Protein AF-A0A954Y9G1-F1 (afdb_monomer)

pLDDT: mean 76.71, std 23.42, range [30.66, 98.38]

Mean predicted aligned error: 13.15 Å

Foldseek 3Di:
DDDDDDDPDPDPPDDPPDDPDDPPPDPDDDPPVVDDPVVVVVVVVVLVVVLVVQLVQQDPQLAGDDDQLCPPVVLVVNLVSCVVVPHDAPDDDCNPSSVSSVVSQVVQQDPLRARGSDDAPDPPCPDDHDDNPRHDDPDD

Radius of gyration: 21.62 Å; Cα contacts (8 Å, |Δi|>4): 101; chains: 1; bounding box: 50×60×55 Å

Nearest PDB structures (foldseek):
  5bp8-assembly1_A  TM=5.561E-01  e=2.406E-01  Streptomyces platensis

Solvent-accessible surface area (backbone atoms only — not comparable to full-atom values): 9042 Å² total; per-residue (Å²): 140,85,81,84,82,78,79,80,74,90,67,77,88,76,66,92,79,76,60,90,72,70,62,89,85,51,88,78,68,80,67,76,79,80,51,60,72,68,55,55,53,53,51,51,53,51,50,53,51,50,51,54,52,50,61,72,41,50,43,98,75,37,40,48,80,71,59,63,78,47,33,36,60,54,34,52,52,53,44,48,54,44,46,75,74,69,51,47,64,78,39,78,99,53,0,60,64,40,42,42,27,52,52,40,42,59,69,20,48,43,98,87,66,48,74,36,60,57,81,62,96,58,87,68,69,62,90,84,61,89,70,82,83,70,65,88,86,78,81,130

Sequence (140 aa):
MFLPVLAASGQPLRLPGQGEAANPGLRDPPDLKAFPPEFWQRVNRSVEGGLAWLASQQQPDPSFRTRDSGQPGVTSLCVLAFLSAGHQPSEGPYGEPIEKAIKFAMSCQRDDGLLSYRAPSMPVEDWRNATHAASYNHGI

Secondary structure (DSSP, 8-state):
-PPP-----------TT-S----TT-SS---GGGS-HHHHHHHHHHHHHHHHHHHHTB-SSSPBSS-GGGTTHHHHHHHHHHHHTT--TTSTTTHHHHHHHHHHHHHTB-TTS-B-SS--SS----TTS----SS-----

Structure (mmCIF, N/CA/C/O backbone):
data_AF-A0A954Y9G1-F1
#
_entry.id   AF-A0A954Y9G1-F1
#
loop_
_atom_site.group_PDB
_atom_site.id
_atom_site.type_symbol
_atom_site.label_atom_id
_atom_site.label_alt_id
_atom_site.label_comp_id
_atom_site.label_asym_id
_atom_site.label_entity_id
_atom_site.label_seq_id
_atom_site.pdbx_PDB_ins_code
_atom_site.Cartn_x
_atom_site.Cartn_y
_atom_site.Cartn_z
_atom_site.occupancy
_atom_site.B_iso_or_equiv
_atom_site.auth_seq_id
_atom_site.auth_comp_id
_atom_site.auth_asym_id
_atom_site.auth_atom_id
_atom_site.pdbx_PDB_model_num
ATOM 1 N N . MET A 1 1 ? 4.697 -42.339 24.631 1.00 37.41 1 MET A N 1
ATOM 2 C CA . MET A 1 1 ? 5.409 -41.288 25.385 1.00 37.41 1 MET A CA 1
ATOM 3 C C . MET A 1 1 ? 4.989 -39.957 24.778 1.00 37.41 1 MET A C 1
ATOM 5 O O . MET A 1 1 ? 5.486 -39.594 23.725 1.00 37.41 1 MET A O 1
ATOM 9 N N . PHE A 1 2 ? 3.952 -39.341 25.347 1.00 33.50 2 PHE A N 1
ATOM 10 C CA . PHE A 1 2 ? 3.356 -38.085 24.887 1.00 33.50 2 PHE A CA 1
ATOM 11 C C . PHE A 1 2 ? 3.915 -36.949 25.751 1.00 33.50 2 PHE A C 1
ATOM 13 O O . PHE A 1 2 ? 3.786 -37.007 26.971 1.00 33.50 2 PHE A O 1
ATOM 20 N N . LEU A 1 3 ? 4.534 -35.945 25.132 1.00 34.22 3 LEU A N 1
ATOM 21 C CA . LEU A 1 3 ? 4.854 -34.666 25.771 1.00 34.22 3 LEU A CA 1
ATOM 22 C C . LEU A 1 3 ? 3.786 -33.645 25.348 1.00 34.22 3 LEU A C 1
ATOM 24 O O . LEU A 1 3 ? 3.505 -33.555 24.151 1.00 34.22 3 LEU A O 1
ATOM 28 N N . PRO A 1 4 ? 3.175 -32.885 26.274 1.00 36.25 4 PRO A N 1
ATOM 29 C CA . PRO A 1 4 ? 2.233 -31.841 25.911 1.00 36.25 4 PRO A CA 1
ATOM 30 C C . PRO A 1 4 ? 3.002 -30.584 25.483 1.00 36.25 4 PRO A C 1
ATOM 32 O O . PRO A 1 4 ? 3.859 -30.083 26.210 1.00 36.25 4 PRO A O 1
ATOM 35 N N . VAL A 1 5 ? 2.680 -30.066 24.298 1.00 37.59 5 VAL A N 1
ATOM 36 C CA . VAL A 1 5 ? 3.051 -28.710 23.880 1.00 37.59 5 VAL A CA 1
ATOM 37 C C . VAL A 1 5 ? 2.180 -27.747 24.681 1.00 37.59 5 VAL A C 1
ATOM 39 O O . VAL A 1 5 ? 0.962 -27.706 24.517 1.00 37.59 5 VAL A O 1
ATOM 42 N N . LEU A 1 6 ? 2.810 -27.027 25.606 1.00 37.47 6 LEU A N 1
ATOM 43 C CA . LEU A 1 6 ? 2.176 -25.998 26.418 1.00 37.47 6 LEU A CA 1
ATOM 44 C C . LEU A 1 6 ? 1.713 -24.863 25.493 1.00 37.47 6 LEU A C 1
ATOM 46 O O . LEU A 1 6 ? 2.519 -24.267 24.779 1.00 37.47 6 LEU A O 1
ATOM 50 N N . ALA A 1 7 ? 0.410 -24.593 25.494 1.00 34.97 7 ALA A N 1
ATOM 51 C CA . ALA A 1 7 ? -0.196 -23.481 24.784 1.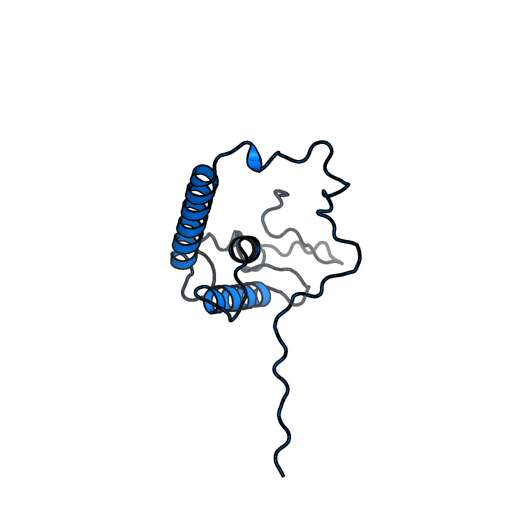00 34.97 7 ALA A CA 1
ATOM 52 C C . ALA A 1 7 ? 0.447 -22.162 25.240 1.00 34.97 7 ALA A C 1
ATOM 54 O O . ALA A 1 7 ? 0.330 -21.776 26.404 1.00 34.97 7 ALA A O 1
ATOM 55 N N . ALA A 1 8 ? 1.124 -21.472 24.322 1.00 38.19 8 ALA A N 1
ATOM 56 C CA . ALA A 1 8 ? 1.538 -20.095 24.526 1.00 38.19 8 ALA A CA 1
ATOM 57 C C . ALA A 1 8 ? 0.269 -19.233 24.579 1.00 38.19 8 ALA A C 1
ATOM 59 O O . ALA A 1 8 ? -0.326 -18.899 23.557 1.00 38.19 8 ALA A O 1
ATOM 60 N N . SER A 1 9 ? -0.189 -18.929 25.793 1.00 38.03 9 SER A N 1
ATOM 61 C CA . SER A 1 9 ? -1.207 -17.916 26.043 1.00 38.03 9 SER A CA 1
ATOM 62 C C . SER A 1 9 ? -0.751 -16.605 25.402 1.00 38.03 9 SER A C 1
ATOM 64 O O . SER A 1 9 ? 0.289 -16.073 25.787 1.00 38.03 9 SER A O 1
ATOM 66 N N . GLY A 1 10 ? -1.512 -16.105 24.427 1.00 44.44 10 GLY A N 1
ATOM 67 C CA . GLY A 1 10 ? -1.258 -14.860 23.697 1.00 44.44 10 GLY A CA 1
ATOM 68 C C . GLY A 1 10 ? -1.405 -13.603 24.556 1.00 44.44 10 GLY A C 1
ATOM 69 O O . GLY A 1 10 ? -2.230 -12.743 24.267 1.00 44.44 10 GLY A O 1
ATOM 70 N N . GLN A 1 11 ? -0.623 -13.488 25.625 1.00 36.75 11 GLN A N 1
ATOM 71 C CA . GLN A 1 11 ? -0.469 -12.232 26.342 1.00 36.75 11 GLN A CA 1
ATOM 72 C C . GLN A 1 11 ? 0.597 -11.389 25.637 1.00 36.75 11 GLN A C 1
ATOM 74 O O . GLN A 1 11 ? 1.723 -11.863 25.466 1.00 36.75 11 GLN A O 1
ATOM 79 N N . PRO A 1 12 ? 0.282 -10.144 25.234 1.00 38.72 12 PRO A N 1
ATOM 80 C CA . PRO A 1 12 ? 1.304 -9.241 24.734 1.00 38.72 12 PRO A CA 1
ATOM 81 C C . PRO A 1 12 ? 2.352 -9.012 25.829 1.00 38.72 12 PRO A C 1
ATOM 83 O O . PRO A 1 12 ? 2.020 -8.878 27.010 1.00 38.72 12 PRO A O 1
ATOM 86 N N . LEU A 1 13 ? 3.622 -8.981 25.423 1.00 37.75 13 LEU A N 1
ATOM 87 C CA . LEU A 1 13 ? 4.773 -8.680 26.273 1.00 37.75 13 LEU A CA 1
ATOM 88 C C . LEU A 1 13 ? 4.542 -7.347 27.002 1.00 37.75 13 LEU A C 1
ATOM 90 O O . LEU A 1 13 ? 4.688 -6.269 26.429 1.00 37.75 13 LEU A O 1
ATOM 94 N N . 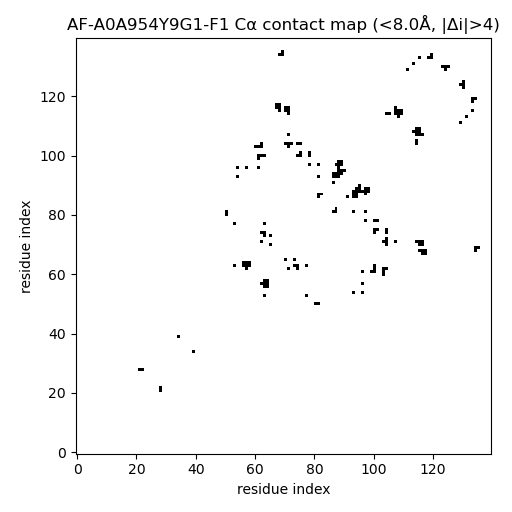ARG A 1 14 ? 4.160 -7.420 28.280 1.00 38.59 14 ARG A N 1
ATOM 95 C CA . ARG A 1 14 ? 3.963 -6.246 29.130 1.00 38.59 14 ARG A CA 1
ATOM 96 C C . ARG A 1 14 ? 5.299 -5.890 29.771 1.00 38.59 14 ARG A C 1
ATOM 98 O O . ARG A 1 14 ? 5.716 -6.520 30.740 1.00 38.59 14 ARG A O 1
ATOM 105 N N . LEU A 1 15 ? 5.983 -4.899 29.204 1.00 40.16 15 LEU A N 1
ATOM 106 C CA . LEU A 1 1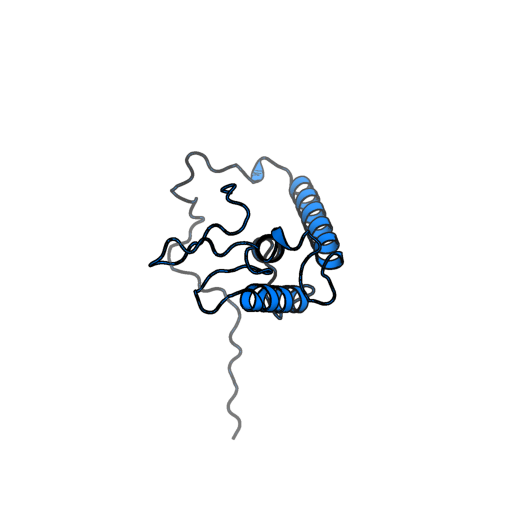5 ? 7.197 -4.344 29.801 1.00 40.16 15 LEU A CA 1
ATOM 107 C C . LEU A 1 15 ? 6.857 -3.722 31.175 1.00 40.16 15 LEU A C 1
ATOM 109 O O . LEU A 1 15 ? 5.838 -3.027 31.289 1.00 40.16 15 LEU A O 1
ATOM 113 N N . PRO A 1 16 ? 7.670 -3.953 32.224 1.00 30.66 16 PRO A N 1
ATOM 114 C CA . PRO A 1 16 ? 7.435 -3.355 33.532 1.00 30.66 16 PRO A CA 1
ATOM 115 C C . PRO A 1 16 ? 7.560 -1.830 33.429 1.00 30.66 16 PRO A C 1
ATOM 117 O O . PRO A 1 16 ? 8.601 -1.322 33.024 1.00 30.66 16 PRO A O 1
ATOM 120 N N . GLY A 1 17 ? 6.492 -1.105 33.779 1.00 42.88 17 GLY A N 1
ATOM 121 C CA . GLY A 1 17 ? 6.472 0.365 33.801 1.00 42.88 17 GLY A CA 1
ATOM 122 C C . GLY A 1 17 ? 5.425 1.044 32.914 1.00 42.88 17 GLY A C 1
ATOM 123 O O . GLY A 1 17 ? 5.307 2.263 32.968 1.00 42.88 17 GLY A O 1
ATOM 124 N N . GLN A 1 18 ? 4.620 0.306 32.145 1.00 42.97 18 GLN A N 1
ATOM 125 C CA . GLN A 1 18 ? 3.534 0.905 31.358 1.00 42.97 18 GLN A CA 1
ATOM 126 C C . GLN A 1 18 ? 2.284 1.154 32.221 1.00 42.97 18 GLN A C 1
ATOM 128 O O . GLN A 1 18 ? 1.276 0.450 32.127 1.00 42.97 18 GLN A O 1
ATOM 133 N N . GLY A 1 19 ? 2.364 2.171 33.083 1.00 42.53 19 GLY A N 1
ATOM 134 C CA . GLY A 1 19 ? 1.240 3.097 33.189 1.00 42.53 19 GLY A CA 1
ATOM 135 C C . GLY A 1 19 ? 1.088 3.789 31.836 1.00 42.53 19 GLY A C 1
ATOM 136 O O . GLY A 1 19 ? 2.078 3.930 31.126 1.00 42.53 19 GLY A O 1
ATOM 137 N N . GLU A 1 20 ? -0.142 4.122 31.465 1.00 52.03 20 GLU A N 1
ATOM 138 C CA . GLU A 1 20 ? -0.563 4.821 30.245 1.00 52.03 20 GLU A CA 1
ATOM 139 C C . GLU A 1 20 ? 0.390 5.980 29.898 1.00 52.03 20 GLU A C 1
ATOM 141 O O . GLU A 1 20 ? 0.213 7.117 30.329 1.00 52.03 20 GLU A O 1
ATOM 146 N N . ALA A 1 21 ? 1.486 5.668 29.204 1.00 46.28 21 ALA A N 1
ATOM 147 C CA . ALA A 1 21 ? 2.556 6.615 28.972 1.00 46.28 21 ALA A CA 1
ATOM 148 C C . ALA A 1 21 ? 2.109 7.488 27.809 1.00 46.28 21 ALA A C 1
ATOM 150 O O . ALA A 1 21 ? 2.255 7.121 26.642 1.00 46.28 21 ALA A O 1
ATOM 151 N N . ALA A 1 22 ? 1.515 8.629 28.157 1.00 57.75 22 ALA A N 1
ATOM 152 C CA . ALA A 1 22 ? 1.354 9.752 27.256 1.00 57.75 22 ALA A CA 1
ATOM 153 C C . ALA A 1 22 ? 2.655 9.923 26.460 1.00 57.75 22 ALA A C 1
ATOM 155 O O . ALA A 1 22 ? 3.739 9.979 27.044 1.00 57.75 22 ALA A O 1
ATOM 156 N N . ASN A 1 23 ? 2.544 9.945 25.132 1.00 54.31 23 ASN A N 1
ATOM 157 C CA . ASN A 1 23 ? 3.679 10.137 24.240 1.00 54.31 23 ASN A CA 1
ATOM 158 C C . ASN A 1 23 ? 4.411 11.434 24.652 1.00 54.31 23 ASN A C 1
ATOM 160 O O . ASN A 1 23 ? 3.841 12.513 24.480 1.00 54.31 23 ASN A O 1
ATOM 164 N N . PRO A 1 24 ? 5.643 11.361 25.194 1.00 57.88 24 PRO A N 1
ATOM 165 C CA . PRO A 1 24 ? 6.307 12.508 25.818 1.00 57.88 24 PRO A CA 1
ATOM 166 C C . PRO A 1 24 ? 6.657 13.625 24.822 1.00 57.88 24 PRO A C 1
ATOM 168 O O . PRO A 1 24 ? 7.020 14.722 25.241 1.00 57.88 24 PRO A O 1
ATOM 171 N N . GLY A 1 25 ? 6.544 13.369 23.513 1.00 64.12 25 GLY A N 1
ATOM 172 C CA . GLY A 1 25 ? 6.725 14.370 22.460 1.00 64.12 25 GLY A CA 1
ATOM 173 C C . GLY A 1 25 ? 5.476 15.195 22.128 1.00 64.12 25 GLY A C 1
ATOM 174 O O . GLY A 1 25 ? 5.586 16.168 21.385 1.00 64.12 25 GLY A O 1
ATOM 175 N N . LEU A 1 26 ? 4.296 14.837 22.647 1.00 66.88 26 LEU A N 1
ATOM 176 C CA . LEU A 1 26 ? 3.046 15.518 22.317 1.00 66.88 26 LEU A CA 1
ATOM 177 C C . LEU A 1 26 ? 2.717 16.552 23.400 1.00 66.88 26 LEU A C 1
ATOM 179 O O . LEU A 1 26 ? 2.173 16.232 24.454 1.00 66.88 26 LEU A O 1
ATOM 183 N N . ARG A 1 27 ? 3.103 17.806 23.147 1.00 70.25 27 ARG A N 1
ATOM 184 C CA . ARG A 1 27 ? 2.729 18.960 23.972 1.00 70.25 27 ARG A CA 1
ATOM 185 C C . ARG A 1 27 ? 1.227 19.183 23.747 1.00 70.25 27 ARG A C 1
ATOM 187 O O . ARG A 1 27 ? 0.856 19.659 22.685 1.00 70.25 27 ARG A O 1
ATOM 194 N N . ASP A 1 28 ? 0.406 18.741 24.697 1.00 74.56 28 ASP A N 1
ATOM 195 C CA . ASP A 1 28 ? -1.068 18.687 24.648 1.00 74.56 28 ASP A CA 1
ATOM 196 C C . ASP A 1 28 ? -1.640 17.532 23.798 1.00 74.56 28 ASP A C 1
ATOM 198 O O . ASP A 1 28 ? -2.112 17.738 22.676 1.00 74.56 28 ASP A O 1
ATOM 202 N N . PRO A 1 29 ? -1.621 16.285 24.312 1.00 70.62 29 PRO A N 1
ATOM 203 C CA . PRO A 1 29 ? -2.279 15.181 23.629 1.00 70.62 29 PRO A CA 1
ATOM 204 C C . PRO A 1 29 ? -3.793 15.433 23.531 1.00 70.62 29 PRO A C 1
ATOM 206 O O . PRO A 1 29 ? -4.393 15.933 24.486 1.00 70.62 29 PRO A O 1
ATOM 209 N N . PRO A 1 30 ? -4.436 15.077 22.403 1.00 75.00 30 PRO A N 1
ATOM 210 C CA . PRO A 1 30 ? -5.876 15.236 22.262 1.00 75.00 30 PRO A CA 1
ATOM 211 C C . PRO A 1 30 ? -6.603 14.405 23.324 1.00 75.00 30 PRO A C 1
ATOM 213 O O . PRO A 1 30 ? -6.310 13.221 23.504 1.00 75.00 30 PRO A O 1
ATOM 216 N N . ASP A 1 31 ? -7.578 15.010 24.006 1.00 82.12 31 ASP A N 1
ATOM 217 C CA . ASP A 1 31 ? -8.452 14.273 24.914 1.00 82.12 31 ASP A CA 1
ATOM 218 C C . ASP A 1 31 ? -9.412 13.397 24.100 1.00 82.12 31 ASP A C 1
ATOM 220 O O . ASP A 1 31 ? -10.449 13.844 23.612 1.00 82.12 31 ASP A O 1
ATOM 224 N N . LEU A 1 32 ? -9.064 12.120 23.946 1.00 77.38 32 LEU A N 1
ATOM 225 C CA . LEU A 1 32 ? -9.883 11.149 23.218 1.00 77.38 32 LEU A CA 1
ATOM 226 C C . LEU A 1 32 ? -11.265 10.934 23.863 1.00 77.38 32 LEU A C 1
ATOM 228 O O . LEU A 1 32 ? -12.183 10.469 23.183 1.00 77.38 32 LEU A O 1
ATOM 232 N N . LYS A 1 33 ? -11.427 11.287 25.150 1.00 81.50 33 LYS A N 1
ATOM 233 C CA . LYS A 1 33 ? -12.698 11.214 25.889 1.00 81.50 33 LYS A CA 1
ATOM 234 C C . LYS A 1 33 ? -13.582 12.442 25.659 1.00 81.50 33 LYS A C 1
ATOM 236 O O . LYS A 1 33 ? -14.751 12.405 26.033 1.00 81.50 33 LYS A O 1
ATOM 241 N N . ALA A 1 34 ? -13.066 13.492 25.015 1.00 85.25 34 ALA A N 1
ATOM 242 C CA . ALA A 1 34 ? -13.848 14.672 24.644 1.00 85.25 34 ALA A CA 1
ATOM 243 C C . ALA A 1 34 ? -14.947 14.356 23.614 1.00 85.25 34 ALA A C 1
ATOM 245 O O . ALA A 1 34 ? -15.896 15.125 23.464 1.00 85.25 34 ALA A O 1
ATOM 246 N N . PHE A 1 35 ? -14.839 13.219 22.918 1.00 86.31 35 PHE A N 1
ATOM 247 C CA . PHE A 1 35 ? -15.849 12.731 21.989 1.00 86.31 35 PHE A CA 1
ATOM 248 C C . PHE A 1 35 ? -16.570 11.507 22.557 1.00 86.31 35 PHE A C 1
ATOM 250 O O . PHE A 1 35 ? -15.924 10.619 23.123 1.00 86.31 35 PHE A O 1
ATOM 257 N N . PRO A 1 36 ? -17.898 11.413 22.384 1.00 90.06 36 PRO A N 1
ATOM 258 C CA . PRO A 1 36 ? -18.644 10.276 22.889 1.00 90.06 36 PRO A CA 1
ATOM 259 C C . PRO A 1 36 ? -18.359 9.014 22.045 1.00 90.06 36 PRO A C 1
ATOM 261 O O . PRO A 1 36 ? -17.951 9.128 20.883 1.00 90.06 36 PRO A O 1
ATOM 264 N N . PRO A 1 37 ? -18.557 7.793 22.577 1.00 88.44 37 PRO A N 1
ATOM 265 C CA . PRO A 1 37 ? -18.171 6.551 21.894 1.00 88.44 37 PRO A CA 1
ATOM 266 C C . PRO A 1 37 ? -18.757 6.382 20.482 1.00 88.44 37 PRO A C 1
ATOM 268 O O . PRO A 1 37 ? -18.093 5.853 19.588 1.00 88.44 37 PRO A O 1
ATOM 271 N N . GLU A 1 38 ? -19.979 6.861 20.244 1.00 92.69 38 GLU A N 1
ATOM 272 C CA . GLU A 1 38 ? -20.635 6.822 18.935 1.00 92.69 38 GLU A CA 1
ATOM 273 C C . GLU A 1 38 ? -19.897 7.629 17.856 1.00 92.69 38 GLU A C 1
ATOM 275 O O . GLU A 1 38 ? -19.983 7.297 16.670 1.00 92.69 38 GLU A O 1
ATOM 280 N N . PHE A 1 39 ? -19.138 8.661 18.236 1.00 93.44 39 PHE A N 1
ATOM 281 C CA . PHE A 1 39 ? -18.295 9.407 17.306 1.00 93.44 39 PHE A CA 1
ATOM 282 C C . PHE A 1 39 ? -17.209 8.498 16.724 1.00 93.44 39 PHE A C 1
ATOM 284 O O . PHE A 1 39 ? -17.080 8.386 15.504 1.00 93.44 39 PHE A O 1
ATOM 291 N N . TRP A 1 40 ? -16.495 7.772 17.585 1.00 90.50 40 TRP A N 1
ATOM 292 C CA . TRP A 1 40 ? -15.438 6.847 17.175 1.00 90.50 40 TRP A CA 1
ATOM 293 C C . TRP A 1 40 ? -15.975 5.679 16.346 1.00 90.50 40 TRP A C 1
ATOM 295 O O . TRP A 1 40 ? -15.360 5.295 15.355 1.00 90.50 40 TRP A O 1
ATOM 305 N N . GLN A 1 41 ? -17.170 5.173 16.663 1.00 93.88 41 GLN A N 1
ATOM 306 C CA . GLN A 1 41 ? -17.832 4.153 15.839 1.00 93.88 41 GLN A CA 1
ATOM 307 C C . GLN A 1 41 ? -18.119 4.648 14.414 1.00 93.88 41 GLN A C 1
ATOM 309 O O . GLN A 1 41 ? -17.948 3.901 13.449 1.00 93.88 41 GLN A O 1
ATOM 314 N N . ARG A 1 42 ? -18.542 5.910 14.254 1.00 95.75 42 ARG A N 1
ATOM 315 C CA . ARG A 1 42 ? -18.767 6.518 12.931 1.00 95.75 42 ARG A CA 1
ATOM 316 C C . ARG A 1 42 ? -17.463 6.695 12.156 1.00 95.75 42 ARG A C 1
ATOM 318 O O . ARG A 1 42 ? -17.445 6.444 10.950 1.00 95.75 42 ARG A O 1
ATOM 325 N N . VAL A 1 43 ? -16.390 7.099 12.836 1.00 95.38 43 VAL A N 1
ATOM 326 C CA . VAL A 1 43 ? -15.051 7.206 12.239 1.00 95.38 43 VAL A CA 1
ATOM 327 C C . VAL A 1 43 ? -14.581 5.833 11.762 1.00 95.38 43 VAL A C 1
ATOM 329 O O . VAL A 1 43 ? -14.271 5.688 10.583 1.00 95.38 43 VAL A O 1
ATOM 332 N N . ASN A 1 44 ? -14.642 4.810 12.618 1.00 94.94 44 ASN A N 1
ATOM 333 C CA . ASN A 1 44 ? -14.236 3.447 12.265 1.00 94.94 44 ASN A CA 1
ATOM 334 C C . ASN A 1 44 ? -15.023 2.910 11.069 1.00 94.94 44 ASN A C 1
ATOM 336 O O . ASN A 1 44 ? -14.425 2.418 10.121 1.00 94.94 44 ASN A O 1
ATOM 340 N N . ARG A 1 45 ? -16.347 3.107 11.040 1.00 97.25 45 ARG A N 1
ATOM 341 C CA . ARG A 1 45 ? -17.173 2.707 9.890 1.00 97.25 45 ARG A CA 1
ATOM 342 C C . ARG A 1 45 ? -16.753 3.403 8.593 1.00 97.25 45 ARG A C 1
ATOM 344 O O . ARG A 1 45 ? -16.813 2.806 7.522 1.00 97.25 45 ARG A O 1
ATOM 351 N N . SER A 1 46 ? -16.342 4.667 8.681 1.00 97.75 46 SER A N 1
ATOM 352 C CA . SER A 1 46 ? -15.853 5.424 7.522 1.00 97.75 46 SER A CA 1
ATOM 353 C C . SER A 1 46 ? -14.513 4.873 7.028 1.00 97.75 46 SER A C 1
ATOM 355 O O . SER A 1 46 ? -14.331 4.706 5.824 1.00 97.75 46 SER A O 1
ATOM 357 N N . VAL A 1 47 ? -13.606 4.533 7.950 1.00 97.06 47 VAL A N 1
ATOM 358 C CA . VAL A 1 47 ? -12.316 3.899 7.638 1.00 97.06 47 VAL A CA 1
ATOM 359 C C 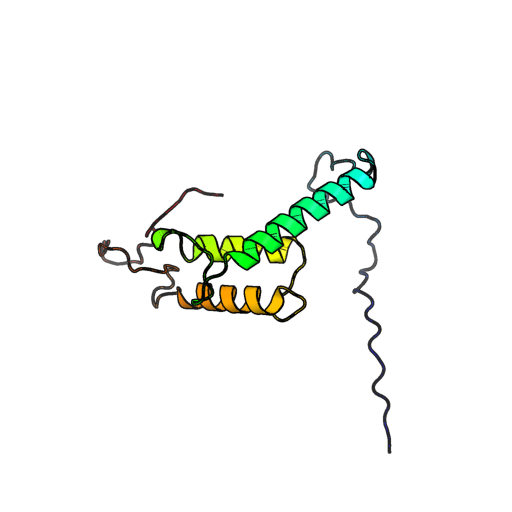. VAL A 1 47 ? -12.528 2.527 6.999 1.00 97.06 47 VAL A C 1
ATOM 361 O O . VAL A 1 47 ? -12.004 2.277 5.918 1.00 97.06 47 VAL A O 1
ATOM 364 N N . GLU A 1 48 ? -13.352 1.668 7.602 1.00 97.25 48 GLU A N 1
ATOM 365 C CA . GLU A 1 48 ? -13.685 0.340 7.072 1.00 97.25 48 GLU A CA 1
ATOM 366 C C . GLU A 1 48 ? -14.277 0.420 5.660 1.00 97.25 48 GLU A C 1
ATOM 368 O O . GLU A 1 48 ? -13.864 -0.327 4.773 1.00 97.25 48 GLU A O 1
ATOM 373 N N . GLY A 1 49 ? -15.198 1.361 5.423 1.00 98.19 49 GLY A N 1
ATOM 374 C CA . GLY A 1 49 ? -15.765 1.598 4.096 1.00 98.19 49 GLY A CA 1
ATOM 375 C C . GLY A 1 49 ? -14.718 2.051 3.075 1.00 98.19 49 GLY A C 1
ATOM 376 O O . GLY A 1 49 ? -14.720 1.576 1.938 1.00 98.19 49 GLY A O 1
ATOM 377 N N . GLY A 1 50 ? -13.791 2.922 3.483 1.00 98.00 50 GLY A N 1
ATOM 378 C CA . GLY A 1 50 ? -12.670 3.357 2.651 1.00 98.00 50 GLY A CA 1
ATOM 379 C C . GLY A 1 50 ? -11.729 2.209 2.283 1.00 98.00 50 GLY A C 1
ATOM 380 O O . GLY A 1 50 ? -11.372 2.066 1.116 1.00 98.00 50 GLY A O 1
ATOM 381 N N . LEU A 1 51 ? -11.378 1.354 3.246 1.00 98.00 51 LEU A N 1
ATOM 382 C CA . LEU A 1 51 ? -10.528 0.179 3.022 1.00 98.00 51 LEU A CA 1
ATOM 383 C C . LEU A 1 51 ? -11.208 -0.865 2.132 1.00 98.00 51 LEU A C 1
ATOM 385 O O . LEU A 1 51 ? -10.570 -1.414 1.236 1.00 98.00 51 LEU A O 1
ATOM 389 N N . ALA A 1 52 ? -12.508 -1.099 2.324 1.00 97.94 52 ALA A N 1
ATOM 390 C CA . ALA A 1 52 ? -13.282 -2.000 1.476 1.00 97.94 52 ALA A CA 1
ATOM 391 C C . ALA A 1 52 ? -13.345 -1.491 0.028 1.00 97.94 52 ALA A C 1
ATOM 393 O O . ALA A 1 52 ? -13.131 -2.254 -0.919 1.00 97.94 52 ALA A O 1
ATOM 394 N N . TRP A 1 53 ? -13.578 -0.187 -0.159 1.00 97.62 53 TRP A N 1
ATOM 395 C CA . TRP A 1 53 ? -13.501 0.425 -1.481 1.00 97.62 53 TRP A CA 1
ATOM 396 C C . TRP A 1 53 ? -12.098 0.283 -2.066 1.00 97.62 53 TRP A C 1
ATOM 398 O O . TRP A 1 53 ? -11.968 -0.145 -3.210 1.00 97.62 53 TRP A O 1
ATOM 408 N N . LEU A 1 54 ? -11.054 0.563 -1.286 1.00 97.00 54 LEU A N 1
ATOM 409 C CA . LEU A 1 54 ? -9.675 0.468 -1.745 1.00 97.00 54 LEU A CA 1
ATOM 410 C C . LEU A 1 54 ? -9.348 -0.944 -2.231 1.00 97.00 54 LEU A C 1
ATOM 412 O O . LEU A 1 54 ? -8.865 -1.097 -3.349 1.00 97.00 54 LEU A O 1
ATOM 416 N N . ALA A 1 55 ? -9.702 -1.971 -1.454 1.00 96.75 55 ALA A N 1
ATOM 417 C CA . ALA A 1 55 ? -9.535 -3.373 -1.831 1.00 96.75 55 ALA A CA 1
ATOM 418 C C . ALA A 1 55 ? -10.224 -3.699 -3.169 1.00 96.75 55 ALA A C 1
ATOM 420 O O . ALA A 1 55 ? -9.647 -4.390 -4.005 1.00 96.75 55 ALA A O 1
ATOM 421 N N . SER A 1 56 ? -11.410 -3.133 -3.427 1.00 96.56 56 SER A N 1
ATOM 422 C CA . SER A 1 56 ? -12.111 -3.294 -4.713 1.00 96.56 56 SER A CA 1
ATOM 423 C C . SER A 1 56 ? -11.412 -2.625 -5.908 1.00 96.56 56 SER A C 1
ATOM 425 O O . SER A 1 56 ? -11.741 -2.920 -7.055 1.00 96.56 56 SER A O 1
ATOM 427 N N . GLN A 1 57 ? -10.460 -1.718 -5.664 1.00 97.25 57 GLN A N 1
ATOM 428 C CA . GLN A 1 57 ? -9.676 -1.053 -6.708 1.00 97.25 57 GLN A CA 1
ATOM 429 C C . GLN A 1 57 ? -8.374 -1.787 -7.056 1.00 97.25 57 GLN A C 1
ATOM 431 O O . GLN A 1 57 ? -7.680 -1.352 -7.986 1.00 97.25 57 GLN A O 1
ATOM 436 N N . GLN A 1 58 ? -8.026 -2.870 -6.348 1.00 97.56 58 GLN A N 1
ATOM 437 C CA . GLN A 1 58 ? -6.868 -3.686 -6.703 1.00 97.56 58 GLN A CA 1
ATOM 438 C C . GLN A 1 58 ? -7.087 -4.344 -8.073 1.00 97.56 58 GLN A C 1
ATOM 440 O O . GLN A 1 58 ? -8.172 -4.829 -8.395 1.00 97.56 58 GLN A O 1
ATOM 445 N N . GLN A 1 59 ? -6.060 -4.295 -8.911 1.00 97.25 59 GLN A N 1
ATOM 446 C CA . GLN A 1 59 ? -6.073 -4.785 -10.282 1.00 97.25 59 GLN A CA 1
ATOM 447 C C . GLN A 1 59 ? -5.568 -6.239 -10.362 1.00 97.25 59 GLN A C 1
ATOM 449 O O . GLN A 1 59 ? -5.005 -6.757 -9.394 1.00 97.25 59 GLN A O 1
ATOM 454 N N . PRO A 1 60 ? -5.744 -6.920 -11.513 1.00 96.50 60 PRO A N 1
ATOM 455 C CA . PRO A 1 60 ? -5.225 -8.273 -11.725 1.00 96.50 60 PRO A CA 1
ATOM 456 C C . PRO A 1 60 ? -3.696 -8.400 -11.707 1.00 96.50 60 PRO A C 1
ATOM 458 O O . PRO A 1 60 ? -3.208 -9.520 -11.576 1.00 96.50 60 PRO A O 1
ATOM 461 N N . ASP A 1 61 ? -2.952 -7.297 -11.853 1.00 94.31 61 ASP A N 1
ATOM 462 C CA . ASP A 1 61 ? -1.486 -7.208 -11.723 1.00 94.31 61 ASP A CA 1
ATOM 463 C C . ASP A 1 61 ? -1.037 -6.827 -10.288 1.00 94.31 61 ASP A C 1
ATOM 465 O O . ASP A 1 61 ? 0.015 -6.223 -10.089 1.00 94.31 61 ASP A O 1
ATOM 469 N N . PRO A 1 62 ? -1.823 -7.223 -9.272 1.00 95.62 62 PRO A N 1
ATOM 470 C CA . PRO A 1 62 ? -1.851 -6.726 -7.896 1.00 95.62 62 PRO A CA 1
ATOM 471 C C . PRO A 1 62 ? -1.602 -5.251 -7.557 1.00 95.62 62 PRO A C 1
ATOM 473 O O . PRO A 1 62 ? -1.555 -4.923 -6.365 1.00 95.62 62 PRO A O 1
ATOM 476 N N . SER A 1 63 ? -1.494 -4.360 -8.541 1.00 96.62 63 SER A N 1
ATOM 477 C CA . SER A 1 63 ? -1.371 -2.922 -8.322 1.00 96.62 63 SER A CA 1
ATOM 478 C C . SER A 1 63 ? -2.719 -2.294 -7.941 1.00 96.62 63 SER A C 1
ATOM 480 O O . SER A 1 63 ? -3.783 -2.864 -8.189 1.00 96.62 63 SER A O 1
ATOM 482 N N . PHE A 1 64 ? -2.713 -1.102 -7.343 1.00 96.62 64 PHE A N 1
ATOM 483 C CA . PHE A 1 64 ? -3.942 -0.311 -7.179 1.00 96.62 64 PHE A CA 1
ATOM 484 C C . PHE A 1 64 ? -4.107 0.670 -8.335 1.00 96.62 64 PHE A C 1
ATOM 486 O O . PHE A 1 64 ? -3.141 1.293 -8.769 1.00 96.62 64 PHE A O 1
ATOM 493 N N . ARG A 1 65 ? -5.342 0.834 -8.824 1.00 93.50 65 ARG A N 1
ATOM 494 C CA . ARG A 1 65 ? -5.652 1.650 -10.008 1.00 93.50 65 ARG A CA 1
ATOM 495 C C . ARG A 1 65 ? -5.063 3.066 -9.925 1.00 93.50 65 ARG A C 1
ATOM 497 O O . ARG A 1 65 ? -5.501 3.883 -9.122 1.00 93.50 65 ARG A O 1
ATOM 504 N N . THR A 1 66 ? -4.148 3.389 -10.836 1.00 89.94 66 THR A N 1
ATOM 505 C CA . THR A 1 66 ? -3.644 4.749 -11.082 1.00 89.94 66 THR A CA 1
ATOM 506 C C 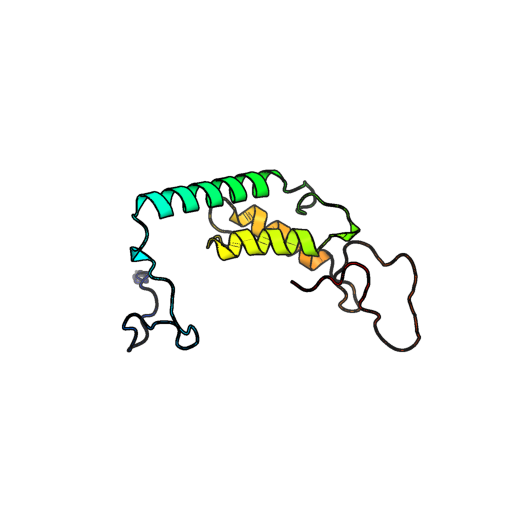. THR A 1 66 ? -2.969 4.814 -12.459 1.00 89.94 66 THR A C 1
ATOM 508 O O . THR A 1 66 ? -3.010 3.850 -13.219 1.00 89.94 66 THR A O 1
ATOM 511 N N . ARG A 1 67 ? -2.356 5.950 -12.804 1.00 87.56 67 ARG A N 1
ATOM 512 C CA . ARG A 1 67 ? -1.441 6.056 -13.949 1.00 87.56 67 ARG A CA 1
ATOM 513 C C . ARG A 1 67 ? -0.138 5.326 -13.629 1.00 87.56 67 ARG A C 1
ATOM 515 O O . ARG A 1 67 ? 0.347 5.418 -12.506 1.00 87.56 67 ARG A O 1
ATOM 522 N N . ASP A 1 68 ? 0.490 4.724 -14.631 1.00 85.75 68 ASP A N 1
ATOM 523 C CA . ASP A 1 68 ? 1.773 4.023 -14.490 1.00 85.75 68 ASP A CA 1
ATOM 524 C C . ASP A 1 68 ? 2.876 4.882 -13.858 1.00 85.75 68 ASP A C 1
ATOM 526 O O . ASP A 1 68 ? 3.672 4.379 -13.076 1.00 85.75 68 ASP A O 1
ATOM 530 N N . SER A 1 69 ? 2.894 6.192 -14.130 1.00 82.69 69 SER A N 1
ATOM 531 C CA . SER A 1 69 ? 3.843 7.138 -13.522 1.00 82.69 69 SER A CA 1
ATOM 532 C C . SER A 1 69 ? 3.642 7.352 -12.017 1.00 82.69 69 SER A C 1
ATOM 534 O O . SER A 1 69 ? 4.477 7.975 -11.377 1.00 82.69 69 SER A O 1
ATOM 536 N N . GLY A 1 70 ? 2.505 6.924 -11.466 1.00 84.62 70 GLY A N 1
ATOM 537 C CA . GLY A 1 70 ? 2.236 6.924 -10.029 1.00 84.62 70 GLY A CA 1
ATOM 538 C C . GLY A 1 70 ? 2.640 5.619 -9.345 1.00 84.62 70 GLY A C 1
ATOM 539 O O . GLY A 1 70 ? 2.560 5.535 -8.121 1.00 84.62 70 GLY A O 1
ATOM 540 N N . GLN A 1 71 ? 3.052 4.600 -10.103 1.00 90.62 71 GLN A N 1
ATOM 541 C CA . GLN A 1 71 ? 3.502 3.322 -9.563 1.00 90.62 71 GLN A CA 1
ATOM 542 C C . GLN A 1 71 ? 5.031 3.282 -9.411 1.00 90.62 71 GLN A C 1
ATOM 544 O O . GLN A 1 71 ? 5.745 3.832 -10.251 1.00 90.62 71 GLN A O 1
ATOM 549 N N . PRO A 1 72 ? 5.558 2.599 -8.378 1.00 94.50 72 PRO A N 1
ATOM 550 C CA . PRO A 1 72 ? 4.828 1.819 -7.367 1.00 94.50 72 PRO A CA 1
ATOM 551 C C . PRO A 1 72 ? 4.246 2.650 -6.207 1.00 94.50 72 PRO A C 1
ATOM 553 O O . PRO A 1 72 ? 3.571 2.094 -5.344 1.00 94.50 72 PRO A O 1
ATOM 556 N N . GLY A 1 73 ? 4.493 3.965 -6.167 1.00 93.50 73 GLY A N 1
ATOM 557 C CA . GLY A 1 73 ? 4.187 4.822 -5.014 1.00 93.50 73 GLY A CA 1
ATOM 558 C C . GLY A 1 73 ? 2.734 4.759 -4.532 1.00 93.50 73 GLY A C 1
ATOM 559 O O . GLY A 1 73 ? 2.490 4.578 -3.340 1.00 93.50 73 GLY A O 1
ATOM 560 N N . VAL A 1 74 ? 1.761 4.841 -5.443 1.00 95.38 74 VAL A N 1
ATOM 561 C CA . VAL A 1 74 ? 0.334 4.758 -5.087 1.00 95.38 74 VAL A CA 1
ATOM 562 C C . VAL A 1 74 ? -0.006 3.399 -4.480 1.00 95.38 74 VAL A C 1
ATOM 564 O O . VAL A 1 74 ? -0.668 3.354 -3.445 1.00 95.38 74 VAL A O 1
ATOM 567 N N . THR A 1 75 ? 0.473 2.297 -5.064 1.00 97.44 75 THR A N 1
ATOM 568 C CA . THR A 1 75 ? 0.252 0.954 -4.504 1.00 97.44 75 THR A CA 1
ATOM 569 C C . THR A 1 75 ? 0.841 0.830 -3.097 1.00 97.44 75 THR A C 1
ATOM 571 O O . THR A 1 75 ? 0.166 0.332 -2.196 1.00 97.44 75 THR A O 1
ATOM 574 N N . SER A 1 76 ? 2.043 1.361 -2.868 1.00 97.75 76 SER A N 1
ATOM 575 C CA . SER A 1 76 ? 2.675 1.370 -1.543 1.00 97.75 76 SER A CA 1
ATOM 576 C C . SER A 1 76 ? 1.883 2.180 -0.509 1.00 97.75 76 SER A C 1
ATOM 578 O O . SER A 1 76 ? 1.729 1.737 0.628 1.00 97.75 76 SER A O 1
ATOM 580 N N . LEU A 1 77 ? 1.323 3.335 -0.890 1.00 97.50 77 LEU A N 1
ATOM 581 C CA . LEU A 1 77 ? 0.459 4.128 -0.004 1.00 97.50 77 LEU A CA 1
ATOM 582 C C . LEU A 1 77 ? -0.853 3.405 0.325 1.00 97.50 77 LEU A C 1
ATOM 584 O O . LEU A 1 77 ? -1.329 3.477 1.458 1.00 97.50 77 LEU A O 1
ATOM 588 N N . CYS A 1 78 ? -1.416 2.670 -0.636 1.00 97.88 78 CYS A N 1
ATOM 589 C CA . CYS A 1 78 ? -2.601 1.851 -0.397 1.00 97.88 78 CYS A CA 1
ATOM 590 C C . CYS A 1 78 ? -2.312 0.757 0.638 1.00 97.88 78 CYS A C 1
ATOM 592 O O . CYS A 1 78 ? -3.078 0.591 1.584 1.00 97.88 78 CYS A O 1
ATOM 594 N N . VAL A 1 79 ? -1.174 0.064 0.508 1.00 98.12 79 VAL A N 1
ATOM 595 C CA . VAL A 1 79 ? -0.701 -0.908 1.508 1.00 98.12 79 VAL A CA 1
ATOM 596 C C . VAL A 1 79 ? -0.543 -0.251 2.878 1.00 98.12 79 VAL A C 1
ATOM 598 O O . VAL A 1 79 ? -1.038 -0.784 3.870 1.00 98.12 79 VAL A O 1
ATOM 601 N N . LEU A 1 80 ? 0.082 0.929 2.943 1.00 98.19 80 LEU A N 1
ATOM 602 C CA . LEU A 1 80 ? 0.278 1.650 4.201 1.00 98.19 80 LEU A CA 1
ATOM 603 C C . LEU A 1 80 ? -1.051 1.986 4.897 1.00 98.19 80 LEU A C 1
ATOM 605 O O . LEU A 1 80 ? -1.119 1.913 6.124 1.00 98.19 80 LEU A O 1
ATOM 609 N N . ALA A 1 81 ? -2.110 2.301 4.146 1.00 98.00 81 ALA A N 1
ATOM 610 C CA . ALA A 1 81 ? -3.436 2.548 4.712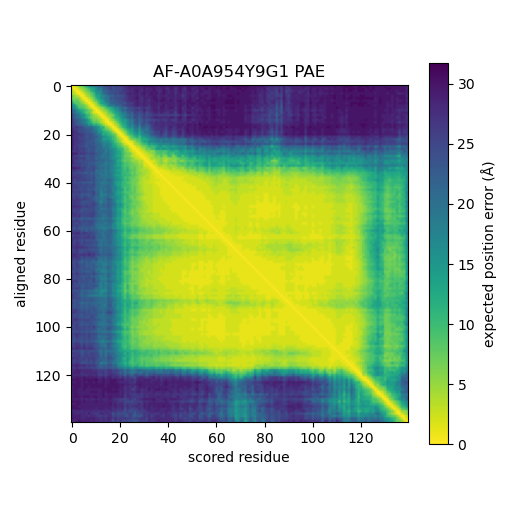 1.00 98.00 81 ALA A CA 1
ATOM 611 C C . ALA A 1 81 ? -4.004 1.308 5.427 1.00 98.00 81 ALA A C 1
ATOM 613 O O . ALA A 1 81 ? -4.498 1.423 6.549 1.00 98.00 81 ALA A O 1
ATOM 614 N N . PHE A 1 82 ? -3.878 0.118 4.826 1.00 98.31 82 PHE A N 1
ATOM 615 C CA . PHE A 1 82 ? -4.295 -1.135 5.466 1.00 98.31 82 PHE A CA 1
ATOM 616 C C . PHE A 1 82 ? -3.478 -1.442 6.725 1.00 98.31 82 PHE A C 1
ATOM 618 O O . PHE A 1 82 ? -4.055 -1.769 7.763 1.00 98.31 82 PHE A O 1
ATOM 625 N N . LEU A 1 83 ? -2.150 -1.298 6.650 1.00 97.69 83 LEU A N 1
ATOM 626 C CA . LEU A 1 83 ? -1.255 -1.542 7.785 1.00 97.69 83 LEU A CA 1
ATOM 627 C C . LEU A 1 83 ? -1.536 -0.574 8.944 1.00 97.69 83 LEU A C 1
ATOM 629 O O . LEU A 1 83 ? -1.581 -0.986 10.100 1.00 97.69 83 LEU A O 1
ATOM 633 N N . SER A 1 84 ? -1.790 0.702 8.638 1.00 96.94 84 SER A N 1
ATOM 634 C CA . SER A 1 84 ? -2.112 1.732 9.639 1.00 96.94 84 SER A CA 1
ATOM 635 C C . SER A 1 84 ? -3.439 1.462 10.355 1.00 96.94 84 SER A C 1
ATOM 637 O O . SER A 1 84 ? -3.608 1.865 11.502 1.00 96.94 84 SER A O 1
ATOM 639 N N . ALA A 1 85 ? -4.369 0.757 9.704 1.00 95.69 85 ALA A N 1
ATOM 640 C CA . ALA A 1 85 ? -5.616 0.294 10.309 1.00 95.69 85 ALA A CA 1
ATOM 641 C C . ALA A 1 85 ? -5.472 -1.037 11.080 1.00 95.69 85 ALA A C 1
ATOM 643 O O . ALA A 1 85 ? -6.450 -1.528 11.639 1.00 95.69 85 ALA A O 1
ATOM 644 N N . GLY A 1 86 ? -4.268 -1.620 11.128 1.00 96.25 86 GLY A N 1
ATOM 645 C CA . GLY A 1 86 ? -3.974 -2.850 11.866 1.00 96.25 86 GLY A CA 1
ATOM 646 C C . GLY A 1 86 ? -4.187 -4.147 11.081 1.00 96.25 86 GLY A C 1
ATOM 647 O O . GLY A 1 86 ? -4.128 -5.226 11.670 1.00 96.25 86 GLY A O 1
ATOM 648 N N . HIS A 1 87 ? -4.423 -4.082 9.767 1.00 97.56 87 HIS A N 1
ATOM 649 C CA . HIS A 1 87 ? -4.433 -5.283 8.931 1.00 97.56 87 HIS A CA 1
ATOM 650 C C . HIS A 1 87 ? -3.007 -5.762 8.655 1.00 97.56 87 HIS A C 1
ATOM 652 O O . HIS A 1 87 ? -2.089 -4.954 8.533 1.00 97.56 87 HIS A O 1
ATOM 658 N N . GLN A 1 88 ? -2.823 -7.075 8.532 1.00 96.56 88 GLN A N 1
ATOM 659 C CA . GLN A 1 88 ? -1.511 -7.692 8.342 1.00 96.56 88 GLN A CA 1
ATOM 660 C C . GLN A 1 88 ? -1.456 -8.465 7.018 1.00 96.56 88 GLN A C 1
ATOM 662 O O . GLN A 1 88 ? -2.480 -9.005 6.594 1.00 96.56 88 GLN A O 1
ATOM 667 N N . PRO A 1 89 ? -0.288 -8.542 6.352 1.00 97.12 89 PRO A N 1
ATOM 668 C CA . PRO A 1 89 ? -0.102 -9.438 5.214 1.00 97.12 89 PRO A CA 1
ATOM 669 C C . PRO A 1 89 ? -0.392 -10.890 5.608 1.00 97.12 89 PRO A C 1
ATOM 671 O O . PRO A 1 89 ? -0.117 -11.294 6.734 1.00 97.12 89 PRO A O 1
ATOM 674 N N . SER A 1 90 ? -0.938 -11.669 4.674 1.00 94.50 90 SER A N 1
ATOM 675 C CA . SER A 1 90 ? -1.260 -13.097 4.853 1.00 94.50 90 SER A CA 1
ATOM 676 C C . SER A 1 90 ? -2.306 -13.426 5.939 1.00 94.50 90 SER A C 1
ATOM 678 O O . SER A 1 90 ? -2.638 -14.597 6.115 1.00 94.50 90 SER A O 1
ATOM 680 N N . GLU A 1 91 ? -2.887 -12.429 6.619 1.00 93.81 91 GLU A N 1
ATOM 681 C CA . GLU A 1 91 ? -3.907 -12.616 7.657 1.00 93.81 91 GLU A CA 1
ATOM 682 C C . GLU A 1 91 ? -5.194 -11.820 7.398 1.00 93.81 91 GLU A C 1
ATOM 684 O O . GLU A 1 91 ? -5.196 -10.702 6.877 1.00 93.81 91 GLU A O 1
ATOM 689 N N . GLY A 1 92 ? -6.322 -12.380 7.837 1.00 94.44 92 GLY A N 1
ATOM 690 C CA . GLY A 1 92 ? -7.614 -11.703 7.780 1.00 94.44 92 GLY A CA 1
ATOM 691 C C . GLY A 1 92 ? -8.106 -11.413 6.351 1.00 94.44 92 GLY A C 1
ATOM 692 O O . GLY A 1 92 ? -7.598 -11.965 5.375 1.00 94.44 92 GLY A O 1
ATOM 693 N N . PRO A 1 93 ? -9.126 -10.549 6.206 1.00 95.06 93 PRO A N 1
ATOM 694 C CA . PRO A 1 93 ? -9.820 -10.345 4.931 1.00 95.06 93 PRO A CA 1
ATOM 695 C C . PRO A 1 93 ? -8.985 -9.617 3.866 1.00 95.06 93 PRO A C 1
ATOM 697 O O . PRO A 1 93 ? -9.275 -9.745 2.680 1.00 95.06 93 PRO A O 1
ATOM 700 N N . TYR A 1 94 ? -7.958 -8.863 4.269 1.00 97.75 94 TYR A N 1
ATOM 701 C CA . TYR A 1 94 ? -7.094 -8.105 3.355 1.00 97.75 94 TYR A CA 1
ATOM 702 C C . TYR A 1 94 ? -5.676 -8.679 3.240 1.00 97.75 94 TYR A C 1
ATOM 704 O O . TYR A 1 94 ? -4.862 -8.122 2.507 1.00 97.75 94 TYR A O 1
ATOM 712 N N . GLY A 1 95 ? -5.371 -9.796 3.908 1.00 97.56 95 GLY A N 1
ATOM 713 C CA . GLY A 1 95 ? -4.011 -10.330 3.981 1.00 97.56 95 GLY A CA 1
ATOM 714 C C . GLY A 1 95 ? -3.404 -10.688 2.630 1.00 97.56 95 GLY A C 1
ATOM 715 O O . GLY A 1 95 ? -2.284 -10.274 2.330 1.00 97.56 95 GLY A O 1
ATOM 716 N N . GLU A 1 96 ? -4.149 -11.406 1.791 1.00 97.19 96 GLU A N 1
ATOM 717 C CA . GLU A 1 96 ? -3.706 -11.752 0.437 1.00 97.19 96 GLU A CA 1
ATOM 718 C C . GLU A 1 96 ? -3.587 -10.509 -0.477 1.00 97.19 96 GLU A C 1
ATOM 720 O O . GLU A 1 96 ? -2.533 -10.348 -1.102 1.00 97.19 96 GLU A O 1
ATOM 725 N N . PRO A 1 97 ? -4.582 -9.594 -0.541 1.00 96.19 97 PRO A N 1
ATOM 726 C CA . PRO A 1 97 ? -4.445 -8.314 -1.241 1.00 96.19 97 PRO A CA 1
ATOM 727 C C . PRO A 1 97 ? -3.190 -7.521 -0.863 1.00 96.19 97 PRO A C 1
ATOM 729 O O . PRO A 1 97 ? -2.455 -7.072 -1.748 1.00 96.19 97 PRO A O 1
ATOM 732 N N . ILE A 1 98 ? -2.920 -7.382 0.440 1.00 98.19 98 ILE A N 1
ATOM 733 C CA . ILE A 1 98 ? -1.755 -6.666 0.974 1.00 98.19 98 ILE A CA 1
ATOM 734 C C . ILE A 1 98 ? -0.464 -7.360 0.534 1.00 98.19 98 ILE A C 1
ATOM 736 O O . ILE A 1 98 ? 0.435 -6.713 0.000 1.00 98.19 98 ILE A O 1
ATOM 740 N N . GLU A 1 99 ? -0.373 -8.678 0.718 1.00 98.38 99 GLU A N 1
ATOM 741 C CA . GLU A 1 99 ? 0.825 -9.447 0.376 1.00 98.38 99 GLU A CA 1
ATOM 742 C C . GLU A 1 99 ? 1.161 -9.342 -1.118 1.00 98.38 99 GLU A C 1
ATOM 744 O O . GLU A 1 99 ? 2.314 -9.117 -1.496 1.00 98.38 99 GLU A O 1
ATOM 749 N N . LYS A 1 100 ? 0.153 -9.461 -1.985 1.00 98.06 100 LYS A N 1
ATOM 750 C CA . LYS A 1 100 ? 0.336 -9.342 -3.434 1.00 98.06 100 LYS A CA 1
ATOM 751 C C . LYS A 1 100 ? 0.762 -7.930 -3.851 1.00 98.06 100 LYS A C 1
ATOM 753 O O . LYS A 1 100 ? 1.640 -7.797 -4.701 1.00 98.06 100 LYS A O 1
ATOM 758 N N . ALA A 1 101 ? 0.199 -6.892 -3.235 1.00 98.12 101 ALA A N 1
ATOM 759 C CA . ALA A 1 101 ? 0.581 -5.504 -3.498 1.00 98.12 101 ALA A CA 1
ATOM 760 C C . ALA A 1 101 ? 2.021 -5.193 -3.051 1.00 98.12 101 ALA A C 1
ATOM 762 O O . ALA A 1 101 ? 2.750 -4.497 -3.758 1.00 98.12 101 ALA A O 1
ATOM 763 N N . ILE A 1 102 ? 2.465 -5.754 -1.919 1.00 98.12 102 ILE A N 1
ATOM 764 C CA . ILE A 1 102 ? 3.865 -5.659 -1.473 1.00 98.12 102 ILE A CA 1
ATOM 765 C C . ILE A 1 102 ? 4.792 -6.308 -2.506 1.00 98.12 102 ILE A C 1
ATOM 767 O O . ILE A 1 102 ? 5.773 -5.692 -2.924 1.00 98.12 102 ILE A O 1
ATOM 771 N N . LYS A 1 103 ? 4.458 -7.517 -2.980 1.00 98.00 103 LYS A N 1
ATOM 772 C CA . LYS A 1 103 ? 5.234 -8.205 -4.027 1.00 98.00 103 LYS A CA 1
ATOM 773 C C . LYS A 1 103 ? 5.284 -7.400 -5.329 1.00 98.00 103 LYS A C 1
ATOM 775 O O . LYS A 1 103 ? 6.347 -7.314 -5.938 1.00 98.00 103 LYS A O 1
ATOM 780 N N . PHE A 1 104 ? 4.180 -6.763 -5.725 1.00 97.50 104 PHE A N 1
ATOM 781 C CA . PHE A 1 104 ? 4.158 -5.847 -6.868 1.00 97.50 104 PHE A CA 1
ATOM 782 C C . PHE A 1 104 ? 5.126 -4.669 -6.672 1.00 97.50 104 PHE A C 1
ATOM 784 O O . PHE A 1 104 ? 5.958 -4.410 -7.542 1.00 97.50 104 PHE A O 1
ATOM 791 N N . ALA A 1 105 ? 5.080 -3.990 -5.523 1.00 96.06 105 ALA A N 1
ATOM 792 C CA . ALA A 1 105 ? 5.971 -2.864 -5.247 1.00 96.06 105 ALA A CA 1
ATOM 793 C C . ALA A 1 105 ? 7.452 -3.280 -5.286 1.00 96.06 105 ALA A C 1
ATOM 795 O O . ALA A 1 105 ? 8.270 -2.575 -5.874 1.00 96.06 105 ALA A O 1
ATOM 796 N N . MET A 1 106 ? 7.785 -4.455 -4.739 1.00 96.19 106 MET A N 1
ATOM 797 C CA . MET A 1 106 ? 9.136 -5.023 -4.816 1.00 96.19 106 MET A CA 1
ATOM 798 C C . MET A 1 106 ? 9.551 -5.351 -6.253 1.00 96.19 106 MET A C 1
ATOM 800 O O . MET A 1 106 ? 10.696 -5.119 -6.623 1.00 96.19 106 MET A O 1
ATOM 804 N N . SER A 1 107 ? 8.627 -5.835 -7.089 1.00 95.75 107 SER A N 1
ATOM 805 C CA . SER A 1 107 ? 8.919 -6.122 -8.501 1.00 95.75 107 SER A CA 1
ATOM 806 C C . SER A 1 107 ? 9.224 -4.873 -9.339 1.00 95.75 107 SER A C 1
ATOM 808 O O . SER A 1 107 ? 9.763 -4.989 -10.434 1.00 95.75 107 SER A O 1
ATOM 810 N N . CYS A 1 108 ? 8.911 -3.678 -8.823 1.00 92.75 108 CYS A N 1
ATOM 811 C CA . CYS A 1 108 ? 9.253 -2.404 -9.455 1.00 92.75 108 CYS A CA 1
ATOM 812 C C . CYS A 1 108 ? 10.675 -1.922 -9.116 1.00 92.75 108 CYS A C 1
ATOM 814 O O . CYS A 1 108 ? 11.069 -0.844 -9.566 1.00 92.75 108 CYS A O 1
ATOM 816 N N . GLN A 1 109 ? 11.433 -2.663 -8.300 1.00 91.94 109 GLN A N 1
ATOM 817 C CA . GLN A 1 109 ? 12.836 -2.354 -8.039 1.00 91.94 109 GLN A CA 1
ATOM 818 C C . GLN A 1 109 ? 13.696 -2.735 -9.242 1.00 91.94 109 GLN A C 1
ATOM 820 O O . GLN A 1 109 ? 13.630 -3.851 -9.752 1.00 91.94 109 GLN A O 1
ATOM 825 N N . ARG A 1 110 ? 14.515 -1.787 -9.686 1.00 86.44 110 ARG A N 1
ATOM 826 C CA . ARG A 1 110 ? 15.487 -1.961 -10.764 1.00 86.44 110 ARG A CA 1
ATOM 827 C C . ARG A 1 110 ? 16.852 -2.364 -10.202 1.00 86.44 110 ARG A C 1
ATOM 829 O O . ARG A 1 110 ? 17.110 -2.201 -9.011 1.00 86.44 110 ARG A O 1
ATOM 836 N N . ASP A 1 111 ? 17.741 -2.832 -11.076 1.00 86.69 111 ASP A N 1
ATOM 837 C CA . ASP A 1 111 ? 19.092 -3.284 -10.702 1.00 86.69 111 ASP A CA 1
ATOM 838 C C . ASP A 1 111 ? 19.947 -2.183 -10.045 1.00 86.69 111 ASP A C 1
ATOM 840 O O . ASP A 1 111 ? 20.837 -2.472 -9.248 1.00 86.69 111 ASP A O 1
ATOM 844 N N . ASP A 1 112 ? 19.660 -0.914 -10.347 1.00 81.00 112 ASP A N 1
ATOM 845 C CA . ASP A 1 112 ? 20.304 0.272 -9.766 1.00 81.00 112 ASP A CA 1
ATOM 846 C C . ASP A 1 112 ? 19.668 0.731 -8.439 1.00 81.00 112 ASP A C 1
ATOM 848 O O . ASP A 1 112 ? 20.082 1.736 -7.861 1.00 81.00 112 ASP A O 1
ATOM 852 N N . GLY A 1 113 ? 18.666 -0.001 -7.943 1.00 84.31 113 GLY A N 1
ATOM 853 C CA . GLY A 1 113 ? 17.934 0.302 -6.718 1.00 84.31 113 GLY A CA 1
ATOM 854 C C . GLY A 1 113 ? 16.768 1.277 -6.894 1.00 84.31 113 GLY A C 1
ATOM 855 O O . GLY A 1 113 ? 16.022 1.486 -5.935 1.00 84.31 113 GLY A O 1
ATOM 856 N N . LEU A 1 114 ? 16.554 1.839 -8.089 1.00 84.12 114 LEU A N 1
ATOM 857 C CA . LEU A 1 114 ? 15.430 2.735 -8.348 1.00 84.12 114 LEU A CA 1
ATOM 858 C C . LEU A 1 114 ? 14.100 1.968 -8.299 1.00 84.12 114 LEU A C 1
ATOM 860 O O . LEU A 1 114 ? 13.926 0.953 -8.972 1.00 84.12 114 LEU A O 1
ATOM 864 N N . LEU A 1 115 ? 13.131 2.490 -7.545 1.00 86.38 115 LEU A N 1
ATOM 865 C CA . LEU A 1 115 ? 11.755 1.990 -7.530 1.00 86.38 115 LEU A CA 1
ATOM 866 C C . LEU A 1 115 ? 10.926 2.731 -8.578 1.00 86.38 115 LEU A C 1
ATOM 868 O O . LEU A 1 115 ? 10.525 3.873 -8.361 1.00 86.38 115 LEU A O 1
ATOM 872 N N . SER A 1 116 ? 10.650 2.083 -9.708 1.00 85.81 116 SER A N 1
ATOM 873 C CA . SER A 1 116 ? 9.798 2.652 -10.753 1.00 85.81 116 SER A CA 1
ATOM 874 C C . SER A 1 116 ? 9.118 1.565 -11.571 1.00 85.81 116 SER A C 1
ATOM 876 O O . SER A 1 116 ? 9.763 0.619 -12.018 1.00 85.81 116 SER A O 1
ATOM 878 N N . TYR A 1 117 ? 7.819 1.729 -11.829 1.00 86.31 117 TYR A N 1
ATOM 879 C CA . TYR A 1 117 ? 7.068 0.780 -12.651 1.00 86.31 117 TYR A CA 1
ATOM 880 C C . TYR A 1 117 ? 7.421 0.873 -14.144 1.00 86.31 117 TYR A C 1
ATOM 882 O O . TYR A 1 117 ? 7.436 -0.130 -14.852 1.00 86.31 117 TYR A O 1
ATOM 890 N N . ARG A 1 118 ? 7.761 2.073 -14.633 1.00 80.62 118 ARG A N 1
ATOM 891 C CA . ARG A 1 118 ? 8.281 2.282 -15.994 1.00 80.62 118 ARG A CA 1
ATOM 892 C C . ARG A 1 118 ? 9.676 2.882 -15.948 1.00 80.62 118 ARG A C 1
ATOM 894 O O . ARG A 1 118 ? 9.960 3.749 -15.124 1.00 80.62 118 ARG A O 1
ATOM 901 N N . ALA A 1 119 ? 10.544 2.464 -16.864 1.00 69.75 119 ALA A N 1
ATOM 902 C CA . ALA A 1 119 ? 11.829 3.134 -17.023 1.00 69.75 119 ALA A CA 1
ATOM 903 C C . ALA A 1 119 ? 11.594 4.602 -17.445 1.00 69.75 119 ALA A C 1
ATOM 905 O O . ALA A 1 119 ? 10.694 4.854 -18.256 1.00 69.75 119 ALA A O 1
ATOM 906 N N . PRO A 1 120 ? 12.357 5.572 -16.912 1.00 63.97 120 PRO A N 1
ATOM 907 C CA . PRO A 1 120 ? 12.296 6.950 -17.388 1.00 63.97 120 PRO A CA 1
ATOM 908 C C . PRO A 1 120 ? 12.535 7.008 -18.902 1.00 63.97 120 PRO A C 1
ATOM 910 O O . PRO A 1 120 ? 13.389 6.307 -19.438 1.00 63.97 120 PRO A O 1
ATOM 913 N N . SER A 1 121 ? 11.767 7.853 -19.599 1.00 56.72 121 SER A N 1
ATOM 914 C CA . SER A 1 121 ? 11.798 7.974 -21.066 1.00 56.72 121 SER A CA 1
ATOM 915 C C . SER A 1 121 ? 13.097 8.565 -21.616 1.00 56.72 121 SER A C 1
ATOM 917 O O . SER A 1 121 ? 13.315 8.524 -22.822 1.00 56.72 121 SER A O 1
ATOM 919 N N . MET A 1 122 ? 13.939 9.129 -20.749 1.00 52.97 122 MET A N 1
ATOM 920 C CA . MET A 1 122 ? 15.258 9.645 -21.090 1.00 52.97 122 MET A CA 1
ATOM 921 C C . MET A 1 122 ? 16.290 9.009 -20.155 1.00 52.97 122 MET A C 1
ATOM 923 O O . MET A 1 122 ? 16.063 9.015 -18.939 1.00 52.97 122 MET A O 1
ATOM 927 N N . PRO A 1 123 ? 17.434 8.529 -20.672 1.00 51.75 123 PRO A N 1
ATOM 928 C CA . PRO A 1 123 ? 18.608 8.365 -19.840 1.00 51.75 123 PRO A CA 1
ATOM 929 C C . PRO A 1 123 ? 19.019 9.773 -19.413 1.00 51.75 123 PRO A C 1
ATOM 931 O O . PRO A 1 123 ? 19.615 10.520 -20.184 1.00 51.75 123 PRO A O 1
ATOM 934 N N . VAL A 1 124 ? 18.672 10.181 -18.195 1.00 56.16 124 VAL A N 1
ATOM 935 C CA . VAL A 1 124 ? 19.374 11.284 -17.526 1.00 56.16 124 VAL A CA 1
ATOM 936 C C . VAL A 1 124 ? 20.714 10.739 -17.036 1.00 56.16 124 VAL A C 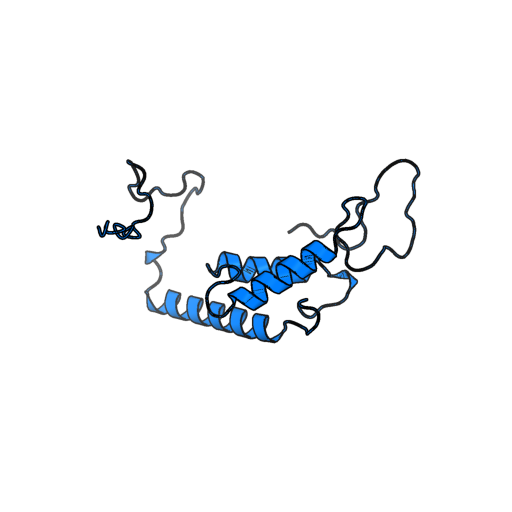1
ATOM 938 O O . VAL A 1 124 ? 20.990 10.676 -15.844 1.00 56.16 124 VAL A O 1
ATOM 941 N N . GLU A 1 125 ? 21.526 10.270 -17.981 1.00 51.03 125 GLU A N 1
ATOM 942 C CA . GLU A 1 125 ? 22.913 9.894 -17.755 1.00 51.03 125 GLU A CA 1
ATOM 943 C C . GLU A 1 125 ? 23.756 11.168 -17.788 1.00 51.03 125 GLU A C 1
ATOM 945 O O . GLU A 1 125 ? 24.387 11.501 -18.787 1.00 51.03 125 GLU A O 1
ATOM 950 N N . ASP A 1 126 ? 23.741 11.906 -16.677 1.00 48.53 126 ASP A N 1
ATOM 951 C CA . ASP A 1 126 ? 24.917 12.683 -16.299 1.00 48.53 126 ASP A CA 1
ATOM 952 C C . ASP A 1 126 ? 25.806 11.789 -15.419 1.00 48.53 126 ASP A C 1
ATOM 954 O O . ASP A 1 126 ? 25.371 11.134 -14.471 1.00 48.53 126 ASP A O 1
ATOM 958 N N . TRP A 1 127 ? 27.054 11.649 -15.841 1.00 54.00 127 TRP A N 1
ATOM 959 C CA . TRP A 1 127 ? 27.488 10.393 -16.470 1.00 54.00 127 TRP A CA 1
ATOM 960 C C . TRP A 1 127 ? 28.111 9.347 -15.531 1.00 54.00 127 TRP A C 1
ATOM 962 O O . TRP A 1 127 ? 28.657 8.347 -15.996 1.00 54.00 127 TRP A O 1
ATOM 972 N N . ARG A 1 128 ? 28.108 9.577 -14.213 1.00 45.19 128 ARG A N 1
ATOM 973 C CA . ARG A 1 128 ? 28.816 8.706 -13.252 1.00 45.19 128 ARG A CA 1
ATOM 974 C C . ARG A 1 128 ? 27.964 8.102 -12.143 1.00 45.19 128 ARG A C 1
ATOM 976 O O . ARG A 1 128 ? 28.488 7.223 -11.473 1.00 45.19 128 ARG A O 1
ATOM 983 N N . ASN A 1 129 ? 26.721 8.536 -11.911 1.00 42.62 129 ASN A N 1
ATOM 984 C CA . ASN A 1 129 ? 25.931 8.075 -10.758 1.00 42.62 129 ASN A CA 1
ATOM 985 C C . ASN A 1 129 ? 24.410 8.110 -10.994 1.00 42.62 129 ASN A C 1
ATOM 987 O O . ASN A 1 129 ? 23.916 8.862 -11.827 1.00 42.62 129 ASN A O 1
ATOM 991 N N . ALA A 1 130 ? 23.685 7.308 -10.204 1.00 44.22 130 ALA A N 1
ATOM 992 C CA . ALA A 1 130 ? 22.248 7.054 -10.308 1.00 44.22 130 ALA A CA 1
ATOM 993 C C . ALA A 1 130 ? 21.364 8.313 -10.196 1.00 44.22 130 ALA A C 1
ATOM 995 O O . ALA A 1 130 ? 21.298 8.977 -9.155 1.00 44.22 130 ALA A O 1
ATOM 996 N N . THR A 1 131 ? 20.598 8.589 -11.248 1.00 51.41 131 THR A N 1
ATOM 997 C CA . THR A 1 131 ? 19.582 9.644 -11.305 1.00 51.41 131 THR A CA 1
ATOM 998 C C . THR A 1 131 ? 18.242 9.133 -10.764 1.00 51.41 131 THR A C 1
ATOM 1000 O O . THR A 1 131 ? 17.458 8.494 -11.455 1.00 51.41 131 THR A O 1
ATOM 1003 N N . HIS A 1 132 ? 17.966 9.433 -9.492 1.00 50.25 132 HIS A N 1
ATOM 1004 C CA . HIS A 1 132 ? 16.821 8.903 -8.732 1.00 50.25 132 HIS A CA 1
ATOM 1005 C C . HIS A 1 132 ? 15.474 9.619 -8.961 1.00 50.25 132 HIS A C 1
ATOM 1007 O O . HIS A 1 132 ? 14.463 9.231 -8.384 1.00 50.25 132 HIS A O 1
ATOM 1013 N N . ALA A 1 133 ? 15.424 10.680 -9.767 1.00 52.47 133 ALA A N 1
ATOM 1014 C CA . ALA A 1 133 ? 14.233 11.522 -9.900 1.00 52.47 133 ALA A CA 1
ATOM 1015 C C . ALA A 1 133 ? 13.435 11.205 -11.172 1.00 52.47 133 ALA A C 1
ATOM 1017 O O . ALA A 1 133 ? 13.179 12.078 -11.999 1.00 52.47 133 ALA A O 1
ATOM 1018 N N . ALA A 1 134 ? 13.032 9.950 -11.347 1.00 47.91 134 ALA A N 1
ATOM 1019 C CA . ALA A 1 134 ? 12.077 9.592 -12.384 1.00 47.91 134 ALA A CA 1
ATOM 1020 C C . ALA A 1 134 ? 10.658 9.611 -11.801 1.00 47.91 134 ALA A C 1
ATOM 1022 O O . ALA A 1 134 ? 10.117 8.579 -11.427 1.00 47.91 134 ALA A O 1
ATOM 1023 N N . SER A 1 135 ? 10.036 10.793 -11.834 1.00 49.47 135 SER A N 1
ATOM 1024 C CA . SER A 1 135 ? 8.591 11.028 -11.641 1.00 49.47 135 SER A CA 1
ATOM 1025 C C . SER A 1 135 ? 8.122 11.227 -10.187 1.00 49.47 135 SER A C 1
ATOM 1027 O O . SER A 1 135 ? 8.086 10.304 -9.389 1.00 49.47 135 SER A O 1
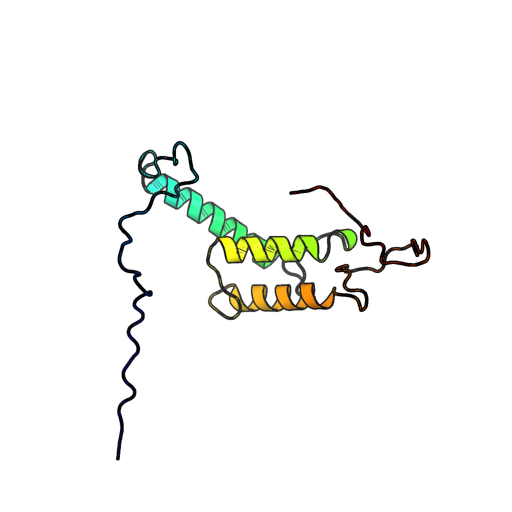ATOM 1029 N N . TYR A 1 136 ? 7.653 12.453 -9.911 1.00 48.34 136 TYR A N 1
ATOM 1030 C CA . TYR A 1 136 ? 6.949 12.921 -8.702 1.00 48.34 136 TYR A CA 1
ATOM 1031 C C . TYR A 1 136 ? 7.785 13.077 -7.413 1.00 48.34 136 TYR A C 1
ATOM 1033 O O . TYR A 1 136 ? 8.023 12.132 -6.675 1.00 48.34 136 TYR A O 1
ATOM 1041 N N . ASN A 1 137 ? 8.154 14.326 -7.098 1.00 42.19 137 ASN A N 1
ATOM 1042 C CA . ASN A 1 137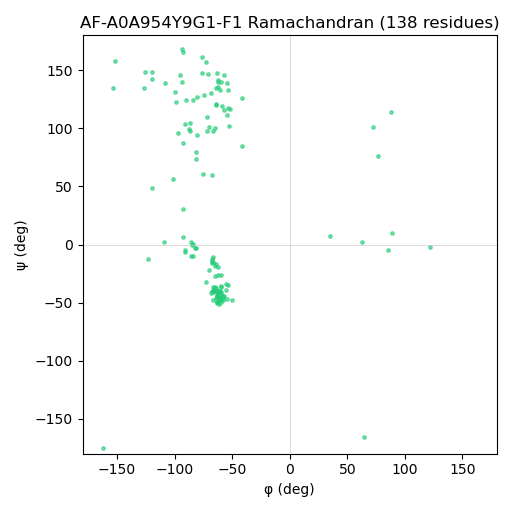 ? 8.796 14.729 -5.838 1.00 42.19 137 ASN A CA 1
ATOM 1043 C C . ASN A 1 137 ? 7.941 15.760 -5.076 1.00 42.19 137 ASN A C 1
ATOM 1045 O O . ASN A 1 137 ? 8.424 16.822 -4.689 1.00 42.19 137 ASN A O 1
ATOM 1049 N N . HIS A 1 138 ? 6.645 15.490 -4.905 1.00 40.06 138 HIS A N 1
ATOM 1050 C CA . HIS A 1 138 ? 5.891 16.200 -3.874 1.00 40.06 138 HIS A CA 1
ATOM 1051 C C . HIS A 1 138 ? 6.061 15.424 -2.572 1.00 40.06 138 HIS A C 1
ATOM 1053 O O . HIS A 1 138 ? 5.499 14.342 -2.421 1.00 40.06 138 HIS A O 1
ATOM 1059 N N . GLY A 1 139 ? 6.905 15.969 -1.690 1.00 33.88 139 GLY A N 1
ATOM 1060 C CA . GLY A 1 139 ? 7.088 15.474 -0.332 1.00 33.88 139 GLY A CA 1
ATOM 1061 C C . GLY A 1 139 ? 5.743 15.379 0.380 1.00 33.88 139 GLY A C 1
ATOM 1062 O O . GLY A 1 139 ? 4.922 16.295 0.279 1.00 33.88 139 GLY A O 1
ATOM 1063 N N . ILE A 1 140 ? 5.526 14.233 1.021 1.00 38.72 140 ILE A N 1
ATOM 1064 C CA . ILE A 1 140 ? 4.433 14.016 1.967 1.00 38.72 140 ILE A CA 1
ATOM 1065 C C . ILE A 1 140 ? 4.723 14.749 3.277 1.00 38.72 140 ILE A C 1
ATOM 1067 O O . ILE A 1 140 ? 5.924 14.869 3.622 1.00 38.72 140 ILE A O 1
#